Protein AF-A0A3R8TUL7-F1 (afdb_monomer_lite)

Structure (mmCIF, N/CA/C/O backbone):
data_AF-A0A3R8TUL7-F1
#
_entry.id   AF-A0A3R8TUL7-F1
#
loop_
_atom_site.group_PDB
_atom_site.id
_atom_site.type_symbol
_atom_site.label_atom_id
_atom_site.label_alt_id
_atom_site.label_comp_id
_atom_site.label_asym_id
_atom_site.label_entity_id
_atom_site.label_seq_id
_atom_site.pdbx_PDB_ins_code
_atom_site.Cartn_x
_atom_site.Cartn_y
_atom_site.Cartn_z
_atom_site.occupancy
_atom_site.B_iso_or_equiv
_atom_site.auth_seq_id
_atom_site.auth_comp_id
_atom_site.auth_asym_id
_atom_site.auth_atom_id
_atom_site.pdbx_PDB_model_num
ATOM 1 N N . MET A 1 1 ? 0.447 -13.280 -1.656 1.00 81.62 1 MET A N 1
ATOM 2 C CA . MET A 1 1 ? 1.197 -12.130 -1.103 1.00 81.62 1 MET A CA 1
ATOM 3 C C . MET A 1 1 ? 2.486 -12.546 -0.412 1.00 81.62 1 MET A C 1
ATOM 5 O O . MET A 1 1 ? 3.521 -12.156 -0.913 1.00 81.62 1 MET A O 1
ATOM 9 N N . PHE A 1 2 ? 2.477 -13.385 0.634 1.00 84.69 2 PHE A N 1
ATOM 10 C CA . PHE A 1 2 ? 3.715 -13.775 1.344 1.00 84.69 2 PHE A CA 1
ATOM 11 C C . PHE A 1 2 ? 4.832 -14.313 0.427 1.00 84.69 2 PHE A C 1
ATOM 13 O O . PHE A 1 2 ? 5.921 -13.755 0.384 1.00 84.69 2 PHE A O 1
ATOM 20 N N . VAL A 1 3 ? 4.535 -15.354 -0.362 1.00 85.00 3 VAL A N 1
ATOM 21 C CA . VAL A 1 3 ? 5.496 -15.935 -1.319 1.00 85.00 3 VAL A CA 1
ATOM 22 C C . VAL A 1 3 ? 5.917 -14.912 -2.376 1.00 85.00 3 VAL A C 1
ATOM 24 O O . VAL A 1 3 ? 7.091 -14.811 -2.703 1.00 85.00 3 VAL A O 1
ATOM 27 N N . TYR A 1 4 ? 4.966 -14.116 -2.868 1.00 81.44 4 TYR A N 1
ATOM 28 C CA . TYR A 1 4 ? 5.217 -13.102 -3.892 1.00 81.44 4 TYR A CA 1
ATOM 29 C C . TYR A 1 4 ? 6.204 -12.026 -3.402 1.00 81.44 4 TYR A C 1
ATOM 31 O O . TYR A 1 4 ? 7.184 -11.740 -4.085 1.00 81.44 4 TYR A O 1
ATOM 39 N N . GLY A 1 5 ? 6.035 -11.539 -2.169 1.00 77.81 5 GLY A N 1
ATOM 40 C CA . GLY A 1 5 ? 6.933 -10.548 -1.575 1.00 77.81 5 GLY A CA 1
ATOM 41 C C . GLY A 1 5 ? 8.349 -11.068 -1.318 1.00 77.81 5 GLY A C 1
ATOM 42 O O . GLY A 1 5 ? 9.309 -10.320 -1.486 1.00 77.81 5 GLY A O 1
ATOM 43 N N . ILE A 1 6 ? 8.504 -12.357 -0.990 1.00 85.38 6 ILE A N 1
ATOM 44 C CA . ILE A 1 6 ? 9.824 -12.999 -0.838 1.00 85.38 6 ILE A CA 1
ATOM 45 C C . ILE A 1 6 ? 10.557 -13.114 -2.181 1.00 85.38 6 ILE A C 1
ATOM 47 O O . ILE A 1 6 ? 11.782 -13.027 -2.216 1.00 85.38 6 ILE A O 1
ATOM 51 N N . VAL A 1 7 ? 9.827 -13.305 -3.283 1.00 85.62 7 VAL A N 1
ATOM 52 C CA . VAL A 1 7 ? 10.406 -13.511 -4.621 1.00 85.62 7 VAL A CA 1
ATOM 53 C C . VAL A 1 7 ? 10.749 -12.187 -5.324 1.00 85.62 7 VAL A C 1
ATOM 55 O O . VAL A 1 7 ? 11.674 -12.152 -6.133 1.00 85.62 7 VAL A O 1
ATOM 58 N N . LYS A 1 8 ? 10.093 -11.065 -4.993 1.00 81.56 8 LYS A N 1
ATOM 59 C CA . LYS A 1 8 ? 10.354 -9.753 -5.629 1.00 81.56 8 LYS A CA 1
ATOM 60 C C . LYS A 1 8 ? 11.829 -9.309 -5.690 1.00 81.56 8 LYS A C 1
ATOM 62 O O . LYS A 1 8 ? 12.223 -8.787 -6.733 1.00 81.56 8 LYS A O 1
ATOM 67 N N . PRO A 1 9 ? 12.666 -9.497 -4.651 1.00 77.56 9 PRO A N 1
ATOM 68 C CA . PRO A 1 9 ? 14.084 -9.131 -4.703 1.00 77.56 9 PRO A CA 1
ATOM 69 C C . PRO A 1 9 ? 14.879 -9.884 -5.778 1.00 77.56 9 PRO A C 1
ATOM 71 O O . PRO A 1 9 ? 15.829 -9.343 -6.346 1.00 77.56 9 PRO A O 1
ATOM 74 N N . THR A 1 10 ? 14.502 -11.130 -6.071 1.00 78.25 10 THR A N 1
ATOM 75 C CA . THR A 1 10 ? 15.189 -11.974 -7.058 1.00 78.25 10 THR A CA 1
ATOM 76 C C . THR A 1 10 ? 14.546 -11.893 -8.441 1.00 78.25 10 THR A C 1
ATOM 78 O O . THR A 1 10 ? 15.241 -12.098 -9.434 1.00 78.25 10 THR A O 1
ATOM 81 N N . GLN A 1 11 ? 13.272 -11.492 -8.523 1.00 75.81 11 GLN A N 1
ATOM 82 C CA . GLN A 1 11 ? 12.481 -11.402 -9.757 1.00 75.81 11 GLN A CA 1
ATOM 83 C C . GLN A 1 11 ? 13.132 -10.555 -10.862 1.00 75.81 11 GLN A C 1
ATOM 85 O O . GLN A 1 11 ? 13.006 -10.894 -12.035 1.00 75.81 11 GLN A O 1
ATOM 90 N N . PHE A 1 12 ? 13.846 -9.485 -10.502 1.00 73.50 12 PHE A N 1
ATOM 91 C CA . PHE A 1 12 ? 14.429 -8.539 -11.466 1.00 73.50 12 PHE A CA 1
ATOM 92 C C . PHE A 1 12 ? 15.949 -8.671 -11.624 1.00 73.50 12 PHE A C 1
ATOM 94 O O . PHE A 1 12 ? 16.554 -7.884 -12.332 1.00 73.50 12 PHE A O 1
ATOM 101 N N . THR A 1 13 ? 16.594 -9.651 -10.979 1.00 66.88 13 THR A N 1
ATOM 102 C CA . THR A 1 13 ? 18.071 -9.733 -10.930 1.00 66.88 13 THR A CA 1
ATOM 103 C C . THR A 1 13 ? 18.718 -10.181 -12.250 1.00 66.88 13 THR A C 1
ATOM 105 O O . THR A 1 13 ? 19.904 -9.951 -12.443 1.00 66.88 13 THR A O 1
ATOM 108 N N . ASN A 1 14 ? 17.964 -10.787 -13.171 1.00 61.62 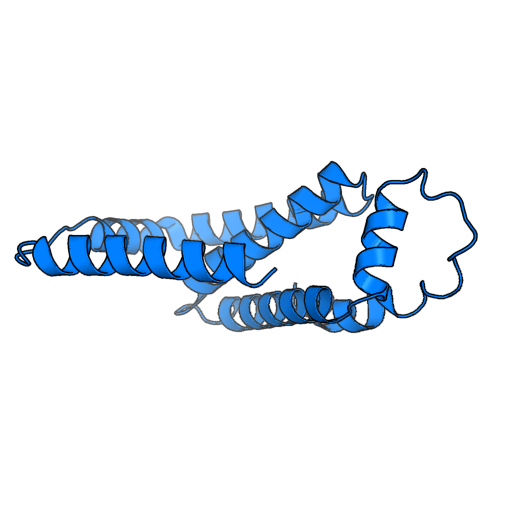14 ASN A N 1
ATOM 109 C CA . ASN A 1 14 ? 18.513 -11.361 -14.407 1.00 61.62 14 ASN A CA 1
ATOM 110 C C . 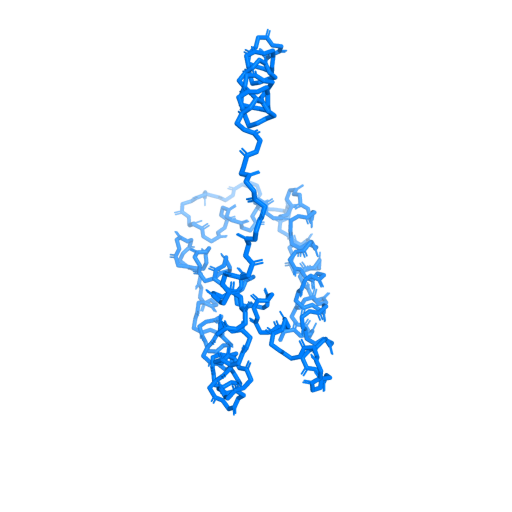ASN A 1 14 ? 18.260 -10.503 -15.667 1.00 61.62 14 ASN A C 1
ATOM 112 O O . ASN A 1 14 ? 18.526 -10.968 -16.775 1.00 61.62 14 ASN A O 1
ATOM 116 N N . MET A 1 15 ? 17.746 -9.271 -15.534 1.00 63.25 15 MET A N 1
ATOM 117 C CA . MET A 1 15 ? 17.401 -8.411 -16.685 1.00 63.25 15 MET A CA 1
ATOM 118 C C . MET A 1 15 ? 18.569 -7.571 -17.231 1.00 63.25 15 MET A C 1
ATOM 120 O O . MET A 1 15 ? 18.454 -7.025 -18.334 1.00 63.25 15 MET A O 1
ATOM 124 N N . ASP A 1 16 ? 19.694 -7.509 -16.511 1.00 54.84 16 ASP A N 1
ATOM 125 C CA . ASP A 1 16 ? 20.835 -6.621 -16.796 1.00 54.84 16 ASP A CA 1
ATOM 126 C C . ASP A 1 16 ? 21.495 -6.851 -18.173 1.00 54.84 16 ASP A C 1
ATOM 128 O O . ASP A 1 16 ? 22.103 -5.942 -18.734 1.00 54.84 16 ASP A O 1
ATOM 132 N N . ASN A 1 17 ? 21.309 -8.022 -18.794 1.00 52.16 17 ASN A N 1
ATOM 133 C CA . ASN A 1 17 ? 21.927 -8.353 -20.085 1.00 52.16 17 ASN A CA 1
ATOM 134 C C . ASN A 1 17 ? 21.160 -7.836 -21.323 1.00 52.16 17 ASN A C 1
ATOM 136 O O . ASN A 1 17 ? 21.540 -8.155 -22.449 1.00 52.16 17 ASN A O 1
ATOM 140 N N . SER A 1 18 ? 20.080 -7.059 -21.159 1.00 52.59 18 SER A N 1
ATOM 141 C CA . SER A 1 18 ? 19.184 -6.672 -22.269 1.00 52.59 18 SER A CA 1
ATOM 142 C C . SER A 1 18 ? 19.216 -5.189 -22.675 1.00 52.59 18 SER A C 1
ATOM 144 O O . SER A 1 18 ? 18.288 -4.712 -23.338 1.00 52.59 18 SER A O 1
ATOM 146 N N . ILE A 1 19 ? 20.301 -4.477 -22.336 1.00 54.91 19 ILE A N 1
ATOM 147 C CA . ILE A 1 19 ? 20.516 -3.042 -22.631 1.00 54.91 19 ILE A CA 1
ATOM 148 C C . ILE A 1 19 ? 20.441 -2.718 -24.145 1.00 54.91 19 ILE A C 1
ATOM 150 O O . ILE A 1 19 ? 20.192 -1.575 -24.511 1.00 54.91 19 ILE A O 1
ATOM 154 N N . ASN A 1 20 ? 20.534 -3.718 -25.031 1.00 52.94 20 ASN A N 1
ATOM 155 C CA . ASN A 1 20 ? 20.520 -3.523 -26.489 1.00 52.94 20 ASN A CA 1
ATOM 156 C C . ASN A 1 20 ? 19.168 -3.746 -27.194 1.00 52.94 20 ASN A C 1
ATOM 158 O O . ASN A 1 20 ? 19.104 -3.621 -28.414 1.00 52.94 20 ASN A O 1
ATOM 162 N N . ASN A 1 21 ? 18.082 -4.059 -26.483 1.00 51.66 21 ASN A N 1
ATOM 163 C CA . ASN A 1 21 ? 16.798 -4.334 -27.137 1.00 51.66 21 ASN A CA 1
ATOM 164 C C . ASN A 1 21 ? 15.857 -3.135 -27.016 1.00 51.66 21 ASN A C 1
ATOM 166 O O . ASN A 1 21 ? 15.566 -2.704 -25.898 1.00 51.66 21 ASN A O 1
ATOM 170 N N . HIS A 1 22 ? 15.367 -2.651 -28.162 1.00 54.41 22 HIS A N 1
ATOM 171 C CA . HIS A 1 22 ? 14.328 -1.629 -28.319 1.00 54.41 22 HIS A CA 1
ATOM 172 C C . HIS A 1 22 ? 13.385 -1.547 -27.103 1.00 54.41 22 HIS A C 1
ATOM 174 O O . HIS A 1 22 ? 12.659 -2.490 -26.786 1.00 54.41 22 HIS A O 1
ATOM 180 N N . LEU A 1 23 ? 13.400 -0.407 -26.409 1.00 62.72 23 LEU A N 1
ATOM 181 C CA . LEU A 1 23 ? 12.526 -0.085 -25.270 1.00 62.72 23 LEU A CA 1
ATOM 182 C C . LEU A 1 23 ? 11.063 0.162 -25.701 1.00 62.72 23 LEU A C 1
ATOM 184 O O . LEU A 1 23 ? 10.340 0.892 -25.034 1.00 62.72 23 LEU A O 1
ATOM 188 N N . SER A 1 24 ? 10.622 -0.403 -26.829 1.00 61.78 24 SER A N 1
ATOM 189 C CA . SER A 1 24 ? 9.291 -0.159 -27.398 1.00 61.78 24 SER A CA 1
ATOM 190 C C . SER A 1 24 ? 8.153 -0.768 -26.578 1.00 61.78 24 SER A C 1
ATOM 192 O O . SER A 1 24 ? 7.013 -0.359 -26.748 1.00 61.78 24 SER A O 1
ATOM 194 N N . GLU A 1 25 ? 8.446 -1.718 -25.686 1.00 76.00 25 GLU A N 1
ATOM 195 C CA . GLU A 1 25 ? 7.447 -2.378 -24.843 1.00 76.00 25 GLU A CA 1
ATOM 196 C C . GLU A 1 25 ? 7.493 -1.844 -23.405 1.00 76.00 25 GLU A C 1
ATOM 198 O O . GLU A 1 25 ? 8.532 -1.906 -22.735 1.00 76.00 25 GLU A O 1
ATOM 203 N N . GLY A 1 26 ? 6.349 -1.362 -22.905 1.00 76.62 26 GLY A N 1
ATOM 204 C CA . GLY A 1 26 ? 6.230 -0.750 -21.575 1.00 76.62 26 GLY A CA 1
ATOM 205 C C . GLY A 1 26 ? 6.701 -1.663 -20.438 1.00 76.62 26 GLY A C 1
ATOM 206 O O . GLY A 1 26 ? 7.417 -1.224 -19.535 1.00 76.62 26 GLY A O 1
ATOM 207 N N . HIS A 1 27 ? 6.400 -2.958 -20.516 1.00 79.44 27 HIS A N 1
ATOM 208 C CA . HIS A 1 27 ? 6.795 -3.932 -19.503 1.00 79.44 27 HIS A CA 1
ATOM 209 C C . HIS A 1 27 ? 8.319 -4.044 -19.334 1.00 79.44 27 HIS A C 1
ATOM 211 O O . HIS A 1 27 ? 8.827 -4.092 -18.210 1.00 79.44 27 HIS A O 1
ATOM 217 N N . ARG A 1 28 ? 9.066 -4.017 -20.448 1.00 78.50 28 ARG A N 1
ATOM 218 C CA . ARG A 1 28 ? 10.536 -4.086 -20.440 1.00 78.50 28 ARG A CA 1
ATOM 219 C C . ARG A 1 28 ? 11.155 -2.830 -19.835 1.00 78.50 28 ARG A C 1
ATOM 221 O O . ARG A 1 28 ? 12.135 -2.932 -19.100 1.00 78.50 28 ARG A O 1
ATOM 228 N N . LEU A 1 29 ? 10.567 -1.661 -20.098 1.00 81.12 29 LEU A N 1
ATOM 229 C CA . LEU A 1 29 ? 10.992 -0.399 -19.492 1.00 81.12 29 LEU A CA 1
ATOM 230 C C . LEU A 1 29 ? 10.846 -0.446 -17.963 1.00 81.12 29 LEU A C 1
ATOM 232 O O . LEU A 1 29 ? 11.797 -0.135 -17.244 1.00 81.12 29 LEU A O 1
ATOM 236 N N . MET A 1 30 ? 9.693 -0.900 -17.465 1.00 83.62 30 MET A N 1
ATOM 237 C CA . MET A 1 30 ? 9.458 -1.032 -16.025 1.00 83.62 30 MET A CA 1
ATOM 238 C C . MET A 1 30 ? 10.417 -2.042 -15.375 1.00 83.62 30 MET A C 1
ATOM 240 O O . MET A 1 30 ? 10.973 -1.788 -14.307 1.00 83.62 30 MET A O 1
ATOM 244 N N . TRP A 1 31 ? 10.636 -3.189 -16.017 1.00 82.50 31 TRP A N 1
ATOM 245 C CA . TRP A 1 31 ? 11.522 -4.232 -15.496 1.00 82.50 31 TRP A CA 1
ATOM 246 C C . TRP A 1 31 ? 12.985 -3.797 -15.449 1.00 82.50 31 TRP A C 1
ATOM 248 O O . TRP A 1 31 ? 13.665 -4.074 -14.462 1.00 82.50 31 TRP A O 1
ATOM 258 N N . ASN A 1 32 ? 13.446 -3.042 -16.447 1.00 80.81 32 ASN A N 1
ATOM 259 C CA . ASN A 1 32 ? 14.781 -2.449 -16.427 1.00 80.81 32 ASN A CA 1
ATOM 260 C C . ASN A 1 32 ? 14.934 -1.420 -15.299 1.00 80.81 32 ASN A C 1
ATOM 262 O O . ASN A 1 32 ? 15.955 -1.423 -14.613 1.00 80.81 32 ASN A O 1
ATOM 266 N N . PHE A 1 33 ? 13.915 -0.592 -15.046 1.00 81.31 33 PHE A N 1
ATOM 267 C CA . PHE A 1 33 ? 13.916 0.335 -13.908 1.00 81.31 33 PHE A CA 1
ATOM 268 C C . PHE A 1 33 ? 14.057 -0.405 -12.564 1.00 81.31 33 PHE A C 1
ATOM 270 O O . PHE A 1 33 ? 14.850 -0.007 -11.708 1.00 81.31 33 PHE A O 1
ATOM 277 N N . TYR A 1 34 ? 13.355 -1.529 -12.396 1.00 82.62 34 TYR A N 1
ATOM 278 C CA . TYR A 1 34 ? 13.464 -2.368 -11.197 1.00 82.62 34 TYR A CA 1
ATOM 279 C C . TYR A 1 34 ? 14.765 -3.163 -11.086 1.00 82.62 34 TYR A C 1
ATOM 281 O O . TYR A 1 34 ? 15.205 -3.423 -9.964 1.00 82.62 34 TYR A O 1
ATOM 289 N N . SER A 1 35 ? 15.395 -3.511 -12.209 1.00 79.38 35 SER A N 1
ATOM 290 C CA . SER A 1 35 ? 16.738 -4.103 -12.222 1.00 79.38 35 SER A CA 1
ATOM 291 C C . SER A 1 35 ? 17.789 -3.084 -11.774 1.00 79.38 35 SER A C 1
ATOM 293 O O . SER A 1 35 ? 18.608 -3.381 -10.903 1.00 79.38 35 SER A O 1
ATOM 295 N N . PHE A 1 36 ? 17.700 -1.850 -12.290 1.00 79.12 36 PHE A N 1
ATOM 296 C CA . PHE A 1 36 ? 18.644 -0.770 -11.995 1.00 79.12 36 PHE A CA 1
ATOM 297 C C . PHE A 1 36 ? 18.688 -0.408 -10.505 1.00 79.12 36 PHE A C 1
ATOM 299 O O . PHE A 1 36 ? 19.759 -0.197 -9.941 1.00 79.12 36 PHE A O 1
ATOM 306 N N . THR A 1 37 ? 17.535 -0.341 -9.831 1.00 80.25 37 THR A N 1
ATOM 307 C CA . THR A 1 37 ? 17.478 -0.139 -8.376 1.00 80.25 37 THR A CA 1
ATOM 308 C C . THR A 1 37 ? 16.530 -1.135 -7.722 1.00 80.25 37 THR A C 1
ATOM 310 O O . THR A 1 37 ? 15.317 -0.933 -7.640 1.00 80.25 37 THR A O 1
ATOM 313 N N . LYS A 1 38 ? 17.120 -2.181 -7.132 1.00 81.38 38 LYS A N 1
ATOM 314 C CA . LYS A 1 38 ? 16.388 -3.236 -6.409 1.00 81.38 38 LYS A CA 1
ATOM 315 C C . LYS A 1 38 ? 15.672 -2.747 -5.147 1.00 81.38 38 LYS A C 1
ATOM 317 O O . LYS A 1 38 ? 14.822 -3.458 -4.618 1.00 81.38 38 LYS A O 1
ATOM 322 N N . GLY A 1 39 ? 15.981 -1.540 -4.666 1.00 86.19 39 GLY A N 1
ATOM 323 C CA . GLY A 1 39 ? 15.364 -0.965 -3.469 1.00 86.19 39 GLY A CA 1
ATOM 324 C C . GLY A 1 39 ? 13.838 -0.900 -3.558 1.00 86.19 39 GLY A C 1
ATOM 325 O O . GLY A 1 39 ? 13.156 -1.274 -2.607 1.00 86.19 39 GLY A O 1
ATOM 326 N N . TYR A 1 40 ? 13.291 -0.510 -4.711 1.00 86.38 40 TYR A N 1
ATOM 327 C CA . TYR A 1 40 ? 11.844 -0.372 -4.875 1.00 86.38 40 TYR A CA 1
ATOM 328 C C . TYR A 1 40 ? 11.099 -1.727 -4.824 1.00 86.38 40 TYR A C 1
ATOM 330 O O . TYR A 1 40 ? 10.208 -1.875 -3.980 1.00 86.38 40 TYR A O 1
ATOM 338 N N . PRO A 1 41 ? 11.489 -2.760 -5.605 1.00 88.06 41 PRO A N 1
ATOM 339 C CA . PRO A 1 41 ? 10.936 -4.110 -5.458 1.00 88.06 41 PRO A CA 1
ATOM 340 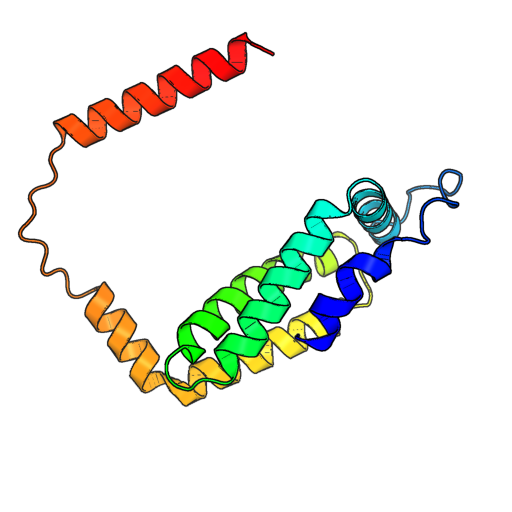C C . PRO A 1 41 ? 11.074 -4.701 -4.052 1.00 88.06 41 PRO A C 1
ATOM 342 O O . PRO A 1 41 ? 10.139 -5.345 -3.576 1.00 88.06 41 PRO A O 1
ATOM 345 N N . ILE A 1 42 ? 12.212 -4.477 -3.382 1.00 89.75 42 ILE A N 1
ATOM 346 C CA . ILE A 1 42 ? 12.464 -4.971 -2.020 1.00 89.75 42 ILE A CA 1
ATOM 347 C C . ILE A 1 42 ? 11.487 -4.340 -1.028 1.00 89.75 42 ILE A C 1
ATOM 349 O O . ILE A 1 42 ? 10.872 -5.057 -0.244 1.00 89.75 42 ILE A O 1
ATOM 353 N N . ILE A 1 43 ? 11.311 -3.017 -1.075 1.00 92.50 43 ILE A N 1
ATOM 354 C CA . ILE A 1 43 ? 10.390 -2.306 -0.181 1.00 92.50 43 ILE A CA 1
ATOM 355 C C . ILE A 1 43 ? 8.962 -2.817 -0.377 1.00 92.50 43 ILE A C 1
ATOM 357 O O . ILE A 1 43 ? 8.287 -3.128 0.606 1.00 92.50 43 ILE A O 1
ATOM 361 N N . ILE A 1 44 ? 8.517 -2.976 -1.629 1.00 92.31 44 ILE A N 1
ATOM 362 C CA . ILE A 1 44 ? 7.195 -3.552 -1.896 1.00 92.31 44 ILE A CA 1
ATOM 363 C C . ILE A 1 44 ? 7.096 -4.967 -1.320 1.00 92.31 44 ILE A C 1
ATOM 365 O O . ILE A 1 44 ? 6.131 -5.267 -0.619 1.00 92.31 44 ILE A O 1
ATOM 369 N N . GLY A 1 45 ? 8.096 -5.817 -1.564 1.00 91.81 45 GLY A N 1
ATOM 370 C CA . GLY A 1 45 ? 8.105 -7.191 -1.065 1.00 91.81 45 GLY A CA 1
ATOM 371 C C . GLY A 1 45 ? 8.040 -7.272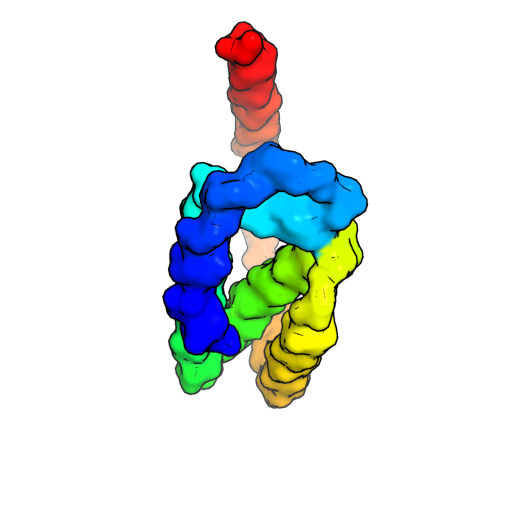 0.463 1.00 91.81 45 GLY A C 1
ATOM 372 O O . GLY A 1 45 ? 7.280 -8.072 1.007 1.00 91.81 45 GLY A O 1
ATOM 373 N N . ILE A 1 46 ? 8.753 -6.389 1.169 1.00 94.06 46 ILE A N 1
ATOM 374 C CA . ILE A 1 46 ? 8.692 -6.276 2.634 1.00 94.06 46 ILE A CA 1
ATOM 375 C C . ILE A 1 46 ? 7.267 -5.945 3.090 1.00 94.06 46 ILE A C 1
ATOM 377 O O . ILE A 1 46 ? 6.744 -6.610 3.986 1.00 94.06 46 ILE A O 1
ATOM 381 N N . PHE A 1 47 ? 6.609 -4.962 2.471 1.00 95.12 47 PHE A N 1
ATOM 382 C CA . PHE A 1 47 ? 5.236 -4.608 2.835 1.00 95.12 47 PHE A CA 1
ATOM 383 C C . PHE A 1 47 ? 4.225 -5.711 2.495 1.00 95.12 47 PHE A C 1
ATOM 385 O O . PHE A 1 47 ? 3.293 -5.926 3.271 1.00 95.12 47 PHE A O 1
ATOM 392 N N . GLU A 1 48 ? 4.417 -6.461 1.407 1.00 94.38 48 GLU A N 1
ATOM 393 C CA . GLU A 1 48 ? 3.593 -7.637 1.087 1.00 94.38 48 GLU A CA 1
ATOM 394 C C . GLU A 1 48 ? 3.747 -8.749 2.132 1.00 94.38 48 GLU A C 1
ATOM 396 O O . GLU A 1 48 ? 2.755 -9.375 2.519 1.00 94.38 48 GLU A O 1
ATOM 401 N N . VAL A 1 49 ? 4.969 -8.980 2.625 1.00 94.38 49 VAL A N 1
ATOM 402 C CA . VAL A 1 49 ? 5.256 -9.958 3.684 1.00 94.38 49 VAL A CA 1
ATOM 403 C C . VAL A 1 49 ? 4.662 -9.509 5.017 1.00 94.38 49 VAL A C 1
ATOM 405 O O . VAL A 1 49 ? 3.947 -10.285 5.652 1.00 94.38 49 VAL A O 1
ATOM 408 N N . ILE A 1 50 ? 4.886 -8.256 5.424 1.00 95.88 50 ILE A N 1
ATOM 409 C CA . ILE A 1 50 ? 4.307 -7.685 6.651 1.00 95.88 50 ILE A CA 1
ATOM 410 C C . ILE A 1 50 ? 2.780 -7.741 6.586 1.00 95.88 50 ILE A C 1
ATOM 412 O O . ILE A 1 50 ? 2.137 -8.196 7.534 1.00 95.88 50 ILE A O 1
ATOM 416 N N . GLY A 1 51 ? 2.195 -7.331 5.460 1.00 94.56 51 GLY A N 1
ATOM 417 C CA . GLY A 1 51 ? 0.760 -7.407 5.216 1.00 94.56 51 GLY A CA 1
ATOM 418 C C . GLY A 1 51 ? 0.240 -8.837 5.331 1.00 94.56 51 GLY A C 1
ATOM 419 O O . GLY A 1 51 ? -0.729 -9.081 6.042 1.00 94.56 51 GLY A O 1
ATOM 420 N N . ALA A 1 52 ? 0.917 -9.811 4.724 1.00 94.06 52 ALA A N 1
ATOM 421 C CA . ALA A 1 52 ? 0.510 -11.211 4.803 1.00 94.06 52 ALA A CA 1
ATOM 422 C C . ALA A 1 52 ? 0.612 -11.796 6.225 1.00 94.06 52 ALA A C 1
ATOM 424 O O . ALA A 1 52 ? -0.303 -12.497 6.652 1.00 94.06 52 ALA A O 1
ATOM 425 N N . ILE A 1 53 ? 1.676 -11.486 6.975 1.00 94.75 53 ILE A N 1
ATOM 426 C CA . ILE A 1 53 ? 1.844 -11.936 8.369 1.00 94.75 53 ILE A CA 1
ATOM 427 C C . ILE A 1 53 ? 0.759 -11.319 9.256 1.00 94.75 53 ILE A C 1
ATOM 429 O O . ILE A 1 53 ? 0.087 -12.016 10.016 1.00 94.75 53 ILE A O 1
ATOM 433 N N . THR A 1 54 ? 0.555 -10.007 9.148 1.00 94.69 54 THR A N 1
ATOM 434 C CA . THR A 1 54 ? -0.428 -9.283 9.967 1.00 94.69 54 THR A CA 1
ATOM 435 C C . THR A 1 54 ? -1.875 -9.644 9.619 1.00 94.69 54 THR A C 1
ATOM 437 O O . THR A 1 54 ? -2.752 -9.506 10.473 1.00 94.69 54 THR A O 1
ATOM 440 N N . LEU A 1 55 ? -2.140 -10.168 8.417 1.00 94.12 55 LEU A N 1
ATOM 441 C CA . LEU A 1 55 ? -3.457 -10.669 8.004 1.00 94.12 55 LEU A CA 1
ATOM 442 C C . LEU A 1 55 ? -3.896 -11.910 8.804 1.00 94.12 55 LEU A C 1
ATOM 444 O O . LEU A 1 55 ? -5.095 -12.096 9.044 1.00 94.12 55 LEU A O 1
ATOM 448 N N . LEU A 1 56 ? -2.941 -12.740 9.249 1.00 92.31 56 LEU A N 1
ATOM 449 C CA . LEU A 1 56 ? -3.209 -13.967 10.012 1.00 92.31 56 LEU A CA 1
ATOM 450 C C . LEU A 1 56 ? -3.811 -13.670 11.391 1.00 92.31 56 LEU A C 1
ATOM 452 O O . LEU A 1 56 ? -4.657 -14.419 11.885 1.00 92.31 56 LEU A O 1
ATOM 456 N N . PHE A 1 57 ? -3.429 -12.551 12.008 1.00 93.12 57 PHE A N 1
ATOM 457 C CA . PHE A 1 57 ? -3.926 -12.182 13.326 1.00 93.12 57 PHE A CA 1
ATOM 458 C C . PHE A 1 57 ? -5.235 -11.399 13.217 1.00 93.12 57 PHE A C 1
ATOM 460 O O . PHE A 1 57 ? -5.290 -10.289 12.689 1.00 93.12 57 PHE A O 1
ATOM 467 N N . ARG A 1 58 ? -6.302 -11.937 13.824 1.00 87.50 58 ARG A N 1
ATOM 468 C CA . ARG A 1 58 ? -7.636 -11.304 13.870 1.00 87.50 58 ARG A CA 1
ATOM 469 C C . ARG A 1 58 ? -7.621 -9.850 14.354 1.00 87.50 58 ARG A C 1
ATOM 471 O O . ARG A 1 58 ? -8.470 -9.078 13.930 1.00 87.50 58 ARG A O 1
ATOM 478 N N . ARG A 1 59 ? -6.676 -9.486 15.228 1.00 89.00 59 ARG A N 1
ATOM 479 C CA . ARG A 1 59 ? -6.540 -8.131 15.783 1.00 89.00 59 ARG A CA 1
ATOM 480 C C . ARG A 1 59 ? -5.982 -7.120 14.776 1.00 89.00 59 ARG A C 1
ATOM 482 O O . ARG A 1 59 ? -6.401 -5.971 14.795 1.00 89.00 59 ARG A O 1
ATOM 489 N N . THR A 1 60 ? -5.053 -7.528 13.912 1.00 94.19 60 THR A N 1
ATOM 490 C CA . THR A 1 60 ? -4.362 -6.639 12.955 1.00 94.19 60 THR A CA 1
ATOM 491 C C . THR A 1 60 ? -4.888 -6.765 11.530 1.00 94.19 60 THR A C 1
ATOM 493 O O . THR A 1 60 ? -4.392 -6.097 10.631 1.00 94.19 60 THR A O 1
ATOM 496 N N . ARG A 1 61 ? -5.909 -7.592 11.307 1.00 93.62 61 ARG A N 1
ATOM 497 C CA . ARG A 1 61 ? -6.418 -7.912 9.973 1.00 93.62 61 ARG A CA 1
ATOM 498 C C . ARG A 1 61 ? -6.891 -6.699 9.170 1.00 93.62 61 ARG A C 1
ATOM 500 O O . ARG A 1 61 ? -6.606 -6.633 7.982 1.00 93.62 61 ARG A O 1
ATOM 507 N N . ILE A 1 62 ? -7.570 -5.733 9.793 1.00 93.69 62 ILE A N 1
ATOM 508 C CA . ILE A 1 62 ? -8.020 -4.518 9.088 1.00 93.69 62 ILE A CA 1
ATOM 509 C C . ILE A 1 62 ? -6.815 -3.681 8.650 1.00 93.69 62 ILE A C 1
ATOM 511 O O . ILE A 1 62 ? -6.743 -3.273 7.495 1.00 93.69 62 ILE A O 1
ATOM 515 N N . PHE A 1 63 ? -5.827 -3.504 9.533 1.00 95.12 63 PHE A N 1
ATOM 516 C CA . PHE A 1 63 ? -4.563 -2.849 9.190 1.00 95.12 63 PHE A CA 1
ATOM 517 C C . PHE A 1 63 ? -3.848 -3.569 8.037 1.00 95.12 63 PHE A C 1
ATOM 519 O O . PHE A 1 63 ? 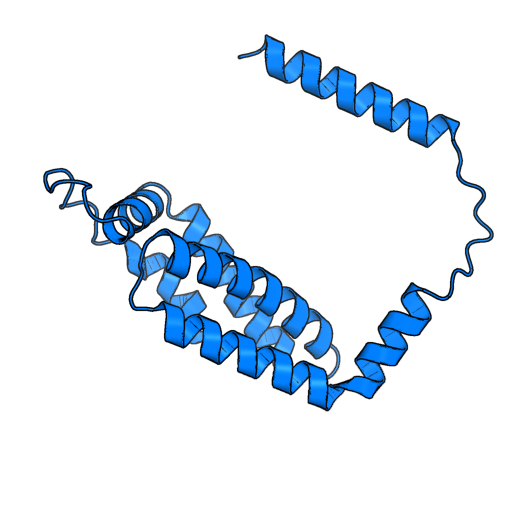-3.448 -2.929 7.070 1.00 95.12 63 PHE A O 1
ATOM 526 N N . ALA A 1 64 ? -3.761 -4.898 8.101 1.00 95.69 64 ALA A N 1
ATOM 527 C CA . ALA A 1 64 ? -3.180 -5.718 7.046 1.00 95.69 64 ALA A CA 1
ATOM 528 C C . ALA A 1 64 ? -3.896 -5.534 5.701 1.00 95.69 64 ALA A C 1
ATOM 530 O O . ALA A 1 64 ? -3.242 -5.376 4.676 1.00 95.69 64 ALA A O 1
ATOM 531 N N . CYS A 1 65 ? -5.232 -5.508 5.699 1.00 95.88 65 CYS A N 1
ATOM 532 C CA . CYS A 1 65 ? -6.015 -5.299 4.483 1.00 95.88 65 CYS A CA 1
ATOM 533 C C . CYS A 1 65 ? -5.792 -3.906 3.885 1.00 95.88 65 CYS A C 1
ATOM 535 O O . CYS A 1 65 ? -5.662 -3.788 2.670 1.00 95.88 65 CYS A O 1
ATOM 537 N N . LEU A 1 66 ? -5.711 -2.863 4.716 1.00 95.31 66 LEU A N 1
ATOM 538 C CA . LEU A 1 66 ? -5.408 -1.505 4.255 1.00 95.31 66 LEU A CA 1
ATOM 539 C C . LEU A 1 66 ? -3.993 -1.419 3.673 1.00 95.31 66 LEU A C 1
ATOM 541 O O . LEU A 1 66 ? -3.812 -0.891 2.579 1.00 95.31 66 LEU A O 1
ATOM 545 N N . LEU A 1 67 ? -3.007 -1.996 4.364 1.00 96.44 67 LEU A N 1
ATOM 546 C CA . LEU A 1 67 ? -1.622 -2.035 3.900 1.00 96.44 67 LEU A CA 1
ATOM 547 C C . LEU A 1 67 ? -1.501 -2.771 2.558 1.00 96.44 67 LEU A C 1
ATOM 549 O O . LEU A 1 67 ? -0.932 -2.233 1.610 1.00 96.44 67 LEU A O 1
ATOM 553 N N . LEU A 1 68 ? -2.075 -3.975 2.462 1.00 96.00 68 LEU A N 1
ATOM 554 C CA . LEU A 1 68 ? -2.064 -4.774 1.237 1.00 96.00 68 LEU A CA 1
ATOM 555 C C . LEU A 1 68 ? -2.820 -4.085 0.101 1.00 96.00 68 LEU A C 1
ATOM 557 O O . LEU A 1 68 ? -2.354 -4.145 -1.027 1.00 96.00 68 LEU A O 1
ATOM 561 N N . THR A 1 69 ? -3.931 -3.401 0.387 1.00 96.56 69 THR A N 1
ATOM 562 C CA . THR A 1 69 ? -4.681 -2.639 -0.624 1.00 96.56 69 THR A CA 1
ATOM 563 C C . THR A 1 69 ? -3.836 -1.514 -1.212 1.00 96.56 69 THR A C 1
ATOM 565 O O . THR A 1 69 ? -3.773 -1.374 -2.427 1.00 96.56 69 THR A O 1
ATOM 568 N N . THR A 1 70 ? -3.123 -0.746 -0.384 1.00 96.38 70 THR A N 1
ATOM 569 C CA . THR A 1 70 ? -2.231 0.320 -0.871 1.00 96.38 70 THR A CA 1
ATOM 570 C C . THR A 1 70 ? -1.145 -0.229 -1.797 1.00 96.38 70 THR A C 1
ATOM 572 O O . THR A 1 70 ? -0.887 0.336 -2.861 1.00 96.38 70 THR A O 1
ATOM 575 N N . ILE A 1 71 ? -0.530 -1.352 -1.418 1.00 95.88 71 ILE A N 1
ATOM 576 C CA . ILE A 1 71 ? 0.508 -2.000 -2.224 1.00 95.88 71 ILE A CA 1
ATOM 577 C C . ILE A 1 71 ? -0.065 -2.587 -3.519 1.00 95.88 71 ILE A C 1
ATOM 579 O O . ILE A 1 71 ? 0.504 -2.388 -4.589 1.00 95.88 71 ILE A O 1
ATOM 583 N N . LEU A 1 72 ? -1.202 -3.277 -3.446 1.00 95.06 72 LEU A N 1
ATOM 584 C CA . LEU A 1 72 ? -1.843 -3.891 -4.605 1.00 95.06 72 LEU A CA 1
ATOM 585 C C . LEU A 1 72 ? -2.354 -2.850 -5.595 1.00 95.06 72 LEU A C 1
ATOM 587 O O . LEU A 1 72 ? -2.153 -3.040 -6.785 1.00 95.06 72 LEU A O 1
ATOM 591 N N . ILE A 1 73 ? -2.929 -1.734 -5.142 1.00 96.44 73 ILE A N 1
ATOM 592 C CA . ILE A 1 73 ? -3.302 -0.623 -6.030 1.00 96.44 73 ILE A CA 1
ATOM 593 C C . ILE A 1 73 ? -2.071 -0.100 -6.769 1.00 96.44 73 ILE A C 1
ATOM 595 O O . ILE A 1 73 ? -2.125 0.101 -7.979 1.00 96.44 73 ILE A O 1
ATOM 599 N N . ASN A 1 74 ? -0.949 0.085 -6.071 1.00 94.88 74 ASN A N 1
ATOM 600 C CA . ASN A 1 74 ? 0.287 0.522 -6.710 1.00 94.88 74 ASN A CA 1
ATOM 601 C C . ASN A 1 74 ? 0.763 -0.470 -7.792 1.00 94.88 74 ASN A C 1
ATOM 603 O O . ASN A 1 74 ? 1.096 -0.039 -8.895 1.00 94.88 74 ASN A O 1
ATOM 607 N N . ILE A 1 75 ? 0.718 -1.776 -7.510 1.00 92.38 75 ILE A N 1
ATOM 608 C CA . ILE A 1 75 ? 1.074 -2.832 -8.471 1.00 92.38 75 ILE A CA 1
ATOM 609 C C . ILE A 1 75 ? 0.083 -2.880 -9.640 1.00 92.38 75 ILE A C 1
ATOM 611 O O . ILE A 1 75 ? 0.514 -2.935 -10.780 1.00 92.38 75 ILE A O 1
ATOM 615 N N . ILE A 1 76 ? -1.226 -2.808 -9.387 1.00 95.12 76 ILE A N 1
ATOM 616 C CA . ILE A 1 76 ? -2.271 -2.831 -10.424 1.00 95.12 76 ILE A CA 1
ATOM 617 C C . ILE A 1 76 ? -2.101 -1.656 -11.384 1.00 95.12 76 ILE A C 1
ATOM 619 O O . ILE A 1 76 ? -2.208 -1.835 -12.593 1.00 95.12 76 ILE A O 1
ATOM 623 N N . LEU A 1 77 ? -1.820 -0.456 -10.866 1.00 94.62 77 LEU A N 1
ATOM 624 C CA . LEU A 1 77 ? -1.579 0.714 -11.710 1.00 94.62 77 LEU A CA 1
ATOM 625 C C . LEU A 1 77 ? -0.350 0.507 -12.595 1.00 94.62 77 LEU A C 1
ATOM 627 O O . LEU A 1 77 ? -0.401 0.800 -13.784 1.00 94.62 77 LEU A O 1
ATOM 631 N N . GLN A 1 78 ? 0.737 -0.028 -12.041 1.00 91.19 78 GLN A N 1
ATOM 632 C CA . GLN A 1 78 ? 1.927 -0.360 -12.824 1.00 91.19 78 GLN A CA 1
ATOM 633 C C . GLN A 1 78 ? 1.626 -1.419 -13.881 1.00 91.19 78 GLN A C 1
ATOM 635 O O . GLN A 1 78 ? 1.963 -1.228 -15.046 1.00 91.19 78 GLN A O 1
ATOM 640 N N . ASP A 1 79 ? 0.947 -2.495 -13.493 1.00 91.06 79 ASP A N 1
ATOM 641 C CA . ASP A 1 79 ? 0.589 -3.577 -14.398 1.00 91.06 79 ASP A CA 1
ATOM 642 C C . ASP A 1 79 ? -0.294 -3.072 -15.547 1.00 91.06 79 ASP A C 1
ATOM 644 O O . ASP A 1 79 ? -0.119 -3.482 -16.691 1.00 91.06 79 ASP A O 1
ATOM 648 N N . TYR A 1 80 ? -1.207 -2.143 -15.260 1.00 91.88 80 TYR A N 1
ATOM 649 C CA . TYR A 1 80 ? -2.087 -1.535 -16.250 1.00 91.88 80 TYR A CA 1
ATOM 650 C C . TYR A 1 80 ? -1.339 -0.585 -17.195 1.00 91.88 80 TYR A C 1
ATOM 652 O O . TYR A 1 80 ? -1.443 -0.727 -18.410 1.00 91.88 80 TYR A O 1
ATOM 660 N N . PHE A 1 81 ? -0.565 0.367 -16.664 1.00 90.44 81 PHE A N 1
ATOM 661 C CA . PHE A 1 81 ? 0.114 1.380 -17.485 1.00 90.44 81 PHE A CA 1
ATOM 662 C C . PHE A 1 81 ? 1.284 0.829 -18.302 1.00 90.44 81 PHE A C 1
ATOM 664 O O . PHE A 1 81 ? 1.609 1.393 -19.344 1.00 90.44 81 PHE A O 1
ATOM 671 N N . TYR A 1 82 ? 1.920 -0.247 -17.841 1.00 87.19 82 TYR A N 1
ATOM 672 C CA . TYR A 1 82 ? 3.033 -0.891 -18.540 1.00 87.19 82 TYR A CA 1
ATOM 673 C C . TYR A 1 82 ? 2.618 -2.181 -19.268 1.00 87.19 82 TYR A C 1
ATOM 675 O O . TYR A 1 82 ? 3.493 -2.950 -19.663 1.00 87.19 82 TYR A O 1
ATOM 683 N N . GLU A 1 83 ? 1.309 -2.408 -19.448 1.00 84.81 83 GLU A N 1
ATOM 684 C CA . GLU A 1 83 ? 0.723 -3.527 -20.210 1.00 84.81 83 GLU A CA 1
ATOM 685 C C . GLU A 1 83 ? 1.269 -4.903 -19.795 1.00 84.81 83 GLU A C 1
ATOM 687 O O . GLU A 1 83 ? 1.673 -5.747 -20.597 1.00 84.81 83 GLU A O 1
ATOM 692 N N . ILE A 1 84 ? 1.306 -5.130 -18.487 1.00 84.38 84 ILE A N 1
ATOM 693 C CA . ILE A 1 84 ? 1.889 -6.318 -17.879 1.00 84.38 84 ILE A CA 1
ATOM 694 C C . ILE A 1 84 ? 0.854 -7.435 -17.816 1.00 84.38 84 ILE A C 1
ATOM 696 O O . ILE A 1 84 ? -0.229 -7.281 -17.253 1.00 84.38 84 ILE A O 1
ATOM 700 N N . VAL A 1 85 ? 1.232 -8.624 -18.288 1.00 82.88 85 VAL A N 1
ATOM 701 C CA . VAL A 1 85 ? 0.367 -9.821 -18.303 1.00 82.88 85 VAL A CA 1
ATOM 702 C C . VAL A 1 85 ? -0.117 -10.226 -16.894 1.00 82.88 85 VAL A C 1
ATOM 704 O O . VAL A 1 85 ? -1.159 -10.862 -16.740 1.00 82.88 85 VAL A O 1
ATOM 707 N N . ALA A 1 86 ? 0.602 -9.828 -15.840 1.00 85.31 86 ALA A N 1
ATOM 708 C CA . ALA A 1 86 ? 0.288 -10.145 -14.445 1.00 85.31 86 ALA A CA 1
ATOM 709 C C . ALA A 1 86 ? -0.915 -9.377 -13.848 1.00 85.31 86 ALA A C 1
ATOM 711 O O . ALA A 1 86 ? -1.349 -9.729 -12.746 1.00 85.31 86 ALA A O 1
ATOM 712 N N . LEU A 1 87 ? -1.503 -8.414 -14.574 1.00 88.69 87 LEU A N 1
ATOM 713 C CA . LEU A 1 87 ? -2.611 -7.565 -14.108 1.00 88.69 87 LEU A CA 1
ATOM 714 C C . LEU A 1 87 ? -3.789 -8.358 -13.513 1.00 88.69 87 LEU A C 1
ATOM 716 O O . LEU A 1 87 ? -4.325 -8.023 -12.457 1.00 88.69 87 LEU A O 1
ATOM 720 N N . ASN A 1 88 ? -4.184 -9.459 -14.157 1.00 90.31 88 ASN A N 1
ATOM 721 C CA . ASN A 1 88 ? -5.316 -10.264 -13.686 1.00 90.31 88 ASN A CA 1
ATOM 722 C C . ASN A 1 88 ? -5.050 -10.888 -12.307 1.00 90.31 88 ASN A C 1
ATOM 724 O O . ASN A 1 88 ? -5.968 -11.025 -11.496 1.00 90.31 88 ASN A O 1
ATOM 728 N N . SER A 1 89 ? -3.793 -11.237 -12.018 1.00 90.12 89 SER A N 1
ATOM 729 C CA . SER A 1 89 ? -3.408 -11.805 -10.723 1.00 90.12 89 SER A CA 1
ATOM 730 C C . SER A 1 89 ? -3.467 -10.753 -9.619 1.00 90.12 89 SER A C 1
ATOM 732 O O . SER A 1 89 ? -3.991 -11.027 -8.538 1.00 90.12 89 SER A O 1
ATOM 734 N N . SER A 1 90 ? -2.961 -9.544 -9.879 1.00 91.19 90 SER A N 1
ATOM 735 C CA . SER A 1 90 ? -2.968 -8.454 -8.899 1.00 91.19 90 SER A CA 1
ATOM 736 C C . SER A 1 90 ? -4.397 -7.991 -8.581 1.00 91.19 90 SER A C 1
ATOM 738 O O . SER A 1 90 ? -4.738 -7.844 -7.403 1.00 91.19 90 SER A O 1
ATOM 740 N N . ILE A 1 91 ? -5.279 -7.918 -9.585 1.00 94.31 91 ILE A N 1
ATOM 741 C CA . ILE A 1 91 ? -6.718 -7.664 -9.391 1.00 94.31 91 ILE A CA 1
ATOM 742 C C . ILE A 1 91 ? -7.375 -8.772 -8.561 1.00 94.31 91 ILE A C 1
ATOM 744 O O . ILE A 1 91 ? -8.099 -8.477 -7.608 1.00 94.31 91 ILE A O 1
ATOM 748 N N . PHE A 1 92 ? -7.114 -10.045 -8.872 1.00 94.88 92 PHE A N 1
ATOM 749 C CA . PHE A 1 92 ? -7.678 -11.166 -8.117 1.00 94.88 92 PHE A CA 1
ATOM 750 C C . PHE A 1 92 ? -7.317 -11.088 -6.628 1.00 94.88 92 PHE A C 1
ATOM 752 O O . PHE A 1 92 ? -8.185 -11.219 -5.761 1.00 94.88 92 PHE A O 1
ATOM 759 N N . TYR A 1 93 ? -6.054 -10.800 -6.307 1.00 94.25 93 TYR A N 1
ATOM 760 C CA . TYR A 1 93 ? -5.641 -10.623 -4.918 1.00 94.25 93 TYR A CA 1
ATOM 761 C C . TYR A 1 93 ? -6.298 -9.413 -4.247 1.00 94.25 93 TYR A C 1
ATOM 763 O O . TYR A 1 93 ? -6.670 -9.506 -3.076 1.00 94.25 93 TYR A O 1
ATOM 771 N N . GLN A 1 94 ? -6.489 -8.307 -4.969 1.00 96.56 94 GLN A N 1
ATOM 772 C CA . GLN A 1 94 ? -7.196 -7.137 -4.445 1.00 96.56 94 GLN A CA 1
ATOM 773 C C . GLN A 1 94 ? -8.655 -7.461 -4.108 1.00 96.56 94 GLN A C 1
ATOM 775 O O . GLN A 1 94 ? -9.149 -7.066 -3.050 1.00 96.56 94 GLN A O 1
ATOM 780 N N . VAL A 1 95 ? -9.329 -8.237 -4.959 1.00 97.12 95 VAL A N 1
ATOM 781 C CA . VAL A 1 95 ? -10.689 -8.720 -4.691 1.00 97.12 95 VAL A CA 1
ATOM 782 C C . VAL A 1 95 ? -10.718 -9.568 -3.420 1.00 97.12 95 VAL A C 1
ATOM 784 O O . VAL A 1 95 ? -11.575 -9.344 -2.568 1.00 97.12 95 VAL A O 1
ATOM 787 N N . LEU A 1 96 ? -9.761 -10.481 -3.228 1.00 95.81 96 LEU A N 1
ATOM 788 C CA . LEU A 1 96 ? -9.684 -11.282 -2.000 1.00 95.81 96 LEU A CA 1
ATOM 789 C C . LEU A 1 96 ? -9.497 -10.419 -0.745 1.00 95.81 96 LEU A C 1
ATOM 791 O O . LEU A 1 96 ? -10.145 -10.674 0.272 1.00 95.81 96 LEU A O 1
ATOM 795 N N . VAL A 1 97 ? -8.657 -9.382 -0.805 1.00 95.62 97 VAL A N 1
ATOM 796 C CA . VAL A 1 97 ? -8.488 -8.442 0.316 1.00 95.62 97 VAL A CA 1
ATOM 797 C C . VAL A 1 97 ? -9.801 -7.714 0.621 1.00 95.62 97 VAL A C 1
ATOM 799 O O . VAL A 1 97 ? -10.175 -7.593 1.789 1.00 95.62 97 VAL A O 1
ATOM 802 N N . PHE A 1 98 ? -10.553 -7.296 -0.402 1.00 96.12 98 PHE A N 1
ATOM 803 C CA . PHE A 1 98 ? -11.870 -6.688 -0.197 1.00 96.12 98 PHE A CA 1
ATOM 804 C C . PHE A 1 98 ? -12.899 -7.659 0.377 1.00 96.12 98 PHE A C 1
ATOM 806 O O . PHE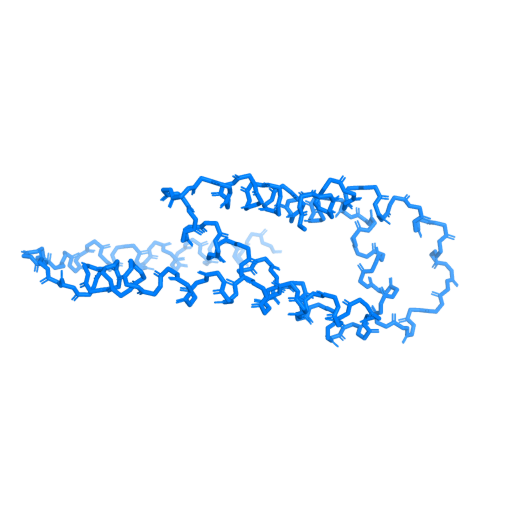 A 1 98 ? -13.654 -7.272 1.265 1.00 96.12 98 PHE A O 1
ATOM 813 N N . VAL A 1 99 ? -12.902 -8.924 -0.047 1.00 96.25 99 VAL A N 1
ATOM 814 C CA . VAL A 1 99 ? -13.767 -9.952 0.551 1.00 96.25 99 VAL A CA 1
ATOM 815 C C . VAL A 1 99 ? -13.489 -10.082 2.050 1.00 96.25 99 VAL A C 1
ATOM 817 O O . VAL A 1 99 ? -14.427 -10.112 2.844 1.00 96.25 99 VAL A O 1
ATOM 820 N N . ILE A 1 100 ? -12.218 -10.083 2.463 1.00 94.38 100 ILE A N 1
ATOM 821 C CA . ILE A 1 100 ? -11.849 -10.129 3.886 1.00 94.38 100 ILE A CA 1
ATOM 822 C C . ILE A 1 100 ? -12.361 -8.886 4.633 1.00 94.38 100 ILE A C 1
ATOM 824 O O . ILE A 1 100 ? -12.913 -9.018 5.726 1.00 94.38 100 ILE A O 1
ATOM 828 N N . LEU A 1 101 ? -12.237 -7.693 4.043 1.00 94.00 101 LEU A N 1
ATOM 829 C CA . LEU A 1 101 ? -12.781 -6.460 4.628 1.00 94.00 101 LEU A CA 1
ATOM 830 C C . LEU A 1 101 ? -14.308 -6.500 4.775 1.00 94.00 101 LEU A C 1
ATOM 832 O O . LEU A 1 101 ? -14.830 -6.032 5.784 1.00 94.00 101 LEU A O 1
ATOM 836 N N . ILE A 1 102 ? -15.017 -7.083 3.806 1.00 94.62 102 ILE A N 1
ATOM 837 C CA . ILE A 1 102 ? -16.477 -7.251 3.852 1.00 94.62 102 ILE A CA 1
ATOM 838 C C . ILE A 1 102 ? -16.880 -8.252 4.944 1.00 94.62 102 ILE A C 1
ATOM 840 O O . ILE A 1 102 ? -17.879 -8.037 5.631 1.00 94.62 102 ILE A O 1
ATOM 844 N N . ILE A 1 103 ? -16.110 -9.325 5.146 1.00 93.75 103 ILE A N 1
ATOM 845 C CA . ILE A 1 103 ? -16.355 -10.288 6.232 1.00 93.75 103 ILE A CA 1
ATOM 846 C C . ILE A 1 103 ? -16.233 -9.603 7.600 1.00 93.75 103 ILE A C 1
ATOM 848 O O . ILE A 1 103 ? -17.077 -9.805 8.468 1.00 93.75 103 ILE A O 1
ATOM 852 N N . ASP A 1 104 ? -15.221 -8.755 7.789 1.00 92.06 104 ASP A N 1
ATOM 853 C CA . ASP A 1 104 ? -15.007 -7.993 9.026 1.00 92.06 104 ASP A CA 1
ATOM 854 C C . ASP A 1 104 ? -15.744 -6.623 9.024 1.00 92.06 104 ASP A C 1
ATOM 856 O O . ASP A 1 104 ? -15.360 -5.710 9.764 1.00 92.06 104 ASP A O 1
ATOM 860 N N . LYS A 1 105 ? -16.828 -6.465 8.235 1.00 91.56 105 LYS A N 1
ATOM 861 C CA . LYS A 1 105 ? -17.536 -5.179 8.023 1.00 91.56 105 LYS A CA 1
ATOM 862 C C . LYS A 1 105 ? -17.938 -4.450 9.303 1.00 91.56 105 LYS A C 1
ATOM 864 O O . LYS A 1 105 ? -17.852 -3.230 9.355 1.00 91.56 105 LYS A O 1
ATOM 869 N N . GLU A 1 106 ? -18.365 -5.172 10.338 1.00 92.25 106 GLU A N 1
ATOM 870 C CA . GLU A 1 106 ? -18.831 -4.571 11.596 1.00 92.25 106 GLU A CA 1
ATOM 871 C C . GLU A 1 106 ? -17.700 -3.817 12.293 1.00 92.25 106 GLU A C 1
ATOM 873 O O . GLU A 1 106 ? -17.865 -2.672 12.706 1.00 92.25 106 GLU A O 1
ATOM 878 N N . ARG A 1 107 ? -16.511 -4.426 12.330 1.00 90.12 107 ARG A N 1
ATOM 879 C CA . ARG A 1 107 ? -15.304 -3.815 12.892 1.00 90.12 107 ARG A CA 1
ATOM 880 C C . ARG A 1 107 ? -14.810 -2.655 12.043 1.00 90.12 107 ARG A C 1
ATOM 882 O O . ARG A 1 107 ? -14.317 -1.672 12.587 1.00 90.12 107 ARG A O 1
ATOM 889 N N . VAL A 1 108 ? -14.930 -2.760 10.718 1.00 91.88 108 VAL A N 1
ATOM 890 C CA . VAL A 1 108 ? -14.602 -1.654 9.810 1.00 91.88 108 VAL A CA 1
ATOM 891 C C . VAL A 1 108 ? -15.504 -0.459 10.116 1.00 91.88 108 VAL A C 1
ATOM 893 O O . VAL A 1 108 ? -14.993 0.626 10.372 1.00 91.88 108 VAL A O 1
ATOM 896 N N . ILE A 1 109 ? -16.822 -0.661 10.180 1.00 91.94 109 ILE A N 1
ATOM 897 C CA . ILE A 1 109 ? -17.786 0.398 10.507 1.00 91.94 109 ILE A CA 1
ATOM 898 C C . ILE A 1 109 ? -17.511 0.978 11.898 1.00 91.94 109 ILE A C 1
ATOM 900 O O . ILE A 1 109 ? -17.525 2.194 12.048 1.00 91.94 109 ILE A O 1
ATOM 904 N N . GLU A 1 110 ? -17.201 0.149 12.897 1.00 92.44 110 GLU A N 1
ATOM 905 C CA . GLU A 1 110 ? -16.861 0.613 14.246 1.00 92.44 110 GLU A CA 1
ATOM 906 C C . GLU A 1 110 ? -15.617 1.517 14.251 1.00 92.44 110 GLU A C 1
ATOM 908 O O . GLU A 1 110 ? -15.632 2.589 14.857 1.00 92.44 110 GLU A O 1
ATOM 913 N N . ILE A 1 111 ? -14.545 1.114 13.559 1.00 89.69 111 ILE A N 1
ATOM 914 C CA . ILE A 1 111 ? -13.313 1.910 13.446 1.00 89.69 111 ILE A CA 1
ATOM 915 C C . ILE A 1 111 ? -13.591 3.222 12.720 1.00 89.69 111 ILE A C 1
ATOM 917 O O . ILE A 1 111 ? -13.162 4.273 13.191 1.00 89.69 111 ILE A O 1
ATOM 921 N N . PHE A 1 112 ? -14.316 3.175 11.602 1.00 89.44 112 PHE A N 1
ATOM 922 C CA . PHE A 1 112 ? -14.690 4.374 10.856 1.00 89.44 112 PHE A CA 1
ATOM 923 C C . PHE A 1 112 ? -15.558 5.300 11.714 1.00 89.44 112 PHE A C 1
ATOM 925 O O . PHE A 1 112 ? -15.250 6.480 11.832 1.00 89.44 112 PHE A O 1
ATOM 932 N N . SER A 1 113 ? -16.571 4.773 12.399 1.00 90.00 113 SER A N 1
ATOM 933 C CA . SER A 1 113 ? -17.413 5.550 13.311 1.00 90.00 113 SER A CA 1
ATOM 934 C C . SER A 1 113 ? -16.580 6.214 14.403 1.00 90.00 113 SER A C 1
ATOM 936 O O . SER A 1 113 ? -16.727 7.406 14.626 1.00 90.00 113 SER A O 1
ATOM 938 N N . LYS A 1 114 ? -15.652 5.490 15.038 1.00 89.56 114 LYS A N 1
ATOM 939 C CA . LYS A 1 114 ? -14.756 6.053 16.061 1.00 89.56 114 LYS A CA 1
ATOM 940 C C . LYS A 1 114 ? -13.783 7.092 15.505 1.00 89.56 114 LYS A C 1
ATOM 942 O O . LYS A 1 114 ? -13.443 8.035 16.210 1.00 89.56 114 LYS A O 1
ATOM 947 N N . LEU A 1 115 ? -13.323 6.923 14.266 1.00 85.94 115 LEU A N 1
ATOM 948 C CA . LEU A 1 115 ? -12.437 7.876 13.596 1.00 85.94 115 LEU A CA 1
ATOM 949 C C . LEU A 1 115 ? -13.164 9.189 13.271 1.00 85.94 115 LEU A C 1
ATOM 951 O O . LEU A 1 115 ? -12.572 10.260 13.387 1.00 85.94 115 LEU A O 1
ATOM 955 N N . PHE A 1 116 ? -14.440 9.100 12.883 1.00 84.69 116 PHE A N 1
ATOM 956 C CA . PHE A 1 116 ? -15.288 10.247 12.545 1.00 84.69 116 PHE A CA 1
ATOM 957 C C . PHE A 1 116 ? -16.101 10.793 13.730 1.00 84.69 116 PHE A C 1
ATOM 959 O O . PHE A 1 116 ? -16.630 11.902 13.638 1.00 84.69 116 PHE A O 1
ATOM 966 N N . GLU A 1 117 ? -16.159 10.087 14.863 1.00 81.06 117 GLU A N 1
ATOM 967 C CA . GLU A 1 117 ? -16.597 10.627 16.152 1.00 81.06 117 GLU A CA 1
ATOM 968 C C . GLU A 1 117 ? -15.572 11.664 16.628 1.00 81.06 117 GLU A C 1
ATOM 970 O O . GLU A 1 117 ? -14.682 11.412 17.443 1.00 81.06 117 GLU A O 1
ATOM 975 N N . LEU A 1 118 ? -15.703 12.874 16.093 1.00 64.88 118 LEU A N 1
ATOM 976 C CA . LEU A 1 118 ? -14.937 14.048 16.478 1.00 64.88 118 LEU A CA 1
ATOM 977 C C . LEU A 1 118 ? -15.233 14.413 17.942 1.00 64.88 118 LEU A C 1
ATOM 979 O O . LEU A 1 118 ? -15.994 15.330 18.240 1.00 64.88 118 LEU A O 1
ATOM 983 N N . LYS A 1 119 ? -14.558 13.756 18.889 1.00 61.81 119 LYS A N 1
ATOM 984 C CA . LYS A 1 119 ? -14.360 14.280 20.252 1.00 61.81 119 LYS A CA 1
ATOM 985 C C . LYS A 1 119 ? -13.191 15.264 20.292 1.00 61.81 119 LYS A C 1
ATOM 987 O O . LYS A 1 119 ? -12.378 15.252 21.213 1.00 61.81 119 LYS A O 1
ATOM 992 N N . THR A 1 120 ? -13.066 16.145 19.307 1.00 60.00 120 THR A N 1
ATOM 993 C CA . THR A 1 120 ? -12.017 17.165 19.319 1.00 60.00 120 THR A CA 1
ATOM 994 C C . THR A 1 120 ? -12.519 18.414 20.038 1.00 60.00 120 THR A C 1
ATOM 996 O O . THR A 1 120 ? -13.068 19.325 19.430 1.00 60.00 120 THR A O 1
ATOM 999 N N . LYS A 1 121 ? -12.276 18.481 21.354 1.00 58.44 121 LYS A N 1
ATOM 1000 C CA . LYS A 1 121 ? -12.246 19.751 22.115 1.00 58.44 121 LYS A CA 1
ATOM 1001 C C . LYS A 1 121 ? -10.958 20.559 21.870 1.00 58.44 121 LYS A C 1
ATOM 1003 O O . LYS A 1 121 ? -10.760 21.604 22.484 1.00 58.44 121 LYS A O 1
ATOM 1008 N N . LEU A 1 122 ? -10.062 20.078 21.009 1.00 64.81 122 LEU A N 1
ATOM 1009 C CA . LEU A 1 122 ? -8.819 20.761 20.669 1.00 64.81 122 LEU A CA 1
ATOM 1010 C C . LEU A 1 122 ? -9.110 21.863 19.652 1.00 64.81 122 LEU A C 1
ATOM 1012 O O . LEU A 1 122 ? -9.332 21.595 18.474 1.00 64.81 122 LEU A O 1
ATOM 1016 N N . LYS A 1 123 ? -9.115 23.114 20.126 1.00 71.31 123 LYS A N 1
ATOM 1017 C CA . LYS A 1 123 ? -9.095 24.279 19.242 1.00 71.31 123 LYS A CA 1
ATOM 1018 C C . LYS A 1 123 ? -7.802 24.222 18.415 1.00 71.31 123 LYS A C 1
ATOM 1020 O O . LYS A 1 123 ? -6.730 24.121 19.016 1.00 71.31 123 LYS A O 1
ATOM 1025 N N . PRO A 1 124 ? -7.873 24.274 17.075 1.00 73.69 124 PRO A N 1
ATOM 1026 C CA . PRO A 1 124 ? -6.676 24.290 16.248 1.00 73.69 124 PRO A CA 1
ATOM 1027 C C . PRO A 1 124 ? -5.836 25.519 16.599 1.00 73.69 124 PRO A C 1
ATOM 1029 O O . PRO A 1 124 ? -6.334 26.646 16.623 1.00 73.69 124 PRO A O 1
ATOM 1032 N N . ASN A 1 125 ? -4.556 25.299 16.893 1.00 84.06 125 ASN A N 1
ATOM 1033 C CA . ASN A 1 125 ? -3.624 26.385 17.153 1.00 84.06 125 ASN A CA 1
ATOM 1034 C C . ASN A 1 125 ? -3.126 26.930 15.807 1.00 84.06 125 ASN A C 1
ATOM 1036 O O . ASN A 1 125 ? -2.089 26.510 15.295 1.00 84.06 125 ASN A O 1
ATOM 1040 N N . TRP A 1 126 ? -3.911 27.826 15.206 1.00 87.56 126 TRP A N 1
ATOM 1041 C CA . TRP A 1 126 ? -3.678 28.379 13.866 1.00 87.56 126 TRP A CA 1
ATOM 1042 C C . TRP A 1 126 ? -2.277 28.966 13.674 1.00 87.56 126 TRP A C 1
ATOM 1044 O O . TRP A 1 126 ? -1.733 28.888 12.579 1.00 87.56 126 TRP A O 1
ATOM 1054 N N . ILE A 1 127 ? -1.662 29.474 14.745 1.00 88.50 127 ILE A N 1
ATOM 1055 C CA . ILE A 1 127 ? -0.286 29.980 14.728 1.00 88.50 127 ILE A CA 1
ATOM 1056 C C . ILE A 1 127 ? 0.699 28.866 14.353 1.00 88.50 127 ILE A C 1
ATOM 1058 O O . ILE A 1 127 ? 1.522 29.055 13.464 1.00 88.50 127 ILE A O 1
ATOM 1062 N N . LEU A 1 128 ? 0.586 27.687 14.974 1.00 87.31 128 LEU A N 1
ATOM 1063 C CA . LEU A 1 128 ? 1.436 26.537 14.647 1.00 87.31 128 LEU A CA 1
ATOM 1064 C C . LEU A 1 128 ? 1.197 26.057 13.214 1.00 87.31 128 LEU A C 1
ATOM 1066 O O . LEU A 1 128 ? 2.158 25.762 12.516 1.00 87.31 128 LEU A O 1
ATOM 1070 N N . ILE A 1 129 ? -0.058 26.039 12.754 1.00 89.88 129 ILE A N 1
ATOM 1071 C CA . ILE A 1 129 ? -0.396 25.646 11.377 1.00 89.88 129 ILE A CA 1
ATOM 1072 C C . ILE A 1 129 ? 0.262 26.598 10.369 1.00 89.88 129 ILE A C 1
ATOM 1074 O O . ILE A 1 129 ? 0.881 26.145 9.409 1.00 89.88 129 ILE A O 1
ATOM 1078 N N . ILE A 1 130 ? 0.180 27.910 10.607 1.00 92.69 130 ILE A N 1
ATOM 1079 C CA . ILE A 1 130 ? 0.791 28.931 9.746 1.00 92.69 130 ILE A CA 1
ATOM 1080 C C . ILE A 1 130 ? 2.320 28.818 9.770 1.00 92.69 130 ILE A C 1
ATOM 1082 O O . ILE A 1 130 ? 2.945 28.853 8.712 1.00 92.69 130 ILE A O 1
ATOM 1086 N N . ILE A 1 131 ? 2.929 28.617 10.944 1.00 94.62 131 ILE A N 1
ATOM 1087 C CA . ILE A 1 131 ? 4.380 28.407 11.070 1.00 94.62 131 ILE A CA 1
ATOM 1088 C C . ILE A 1 131 ? 4.818 27.157 10.296 1.00 94.62 131 ILE A C 1
ATOM 1090 O O . ILE A 1 131 ? 5.765 27.232 9.516 1.00 94.62 131 ILE A O 1
ATOM 1094 N N . SER A 1 132 ? 4.123 26.026 10.458 1.00 90.62 132 SER A N 1
ATOM 1095 C CA . SER A 1 132 ? 4.413 24.795 9.713 1.00 90.62 132 SER A CA 1
ATOM 1096 C C . SER A 1 132 ? 4.273 24.992 8.204 1.00 90.62 132 SER A C 1
ATOM 1098 O O . SER A 1 132 ? 5.093 24.481 7.444 1.00 90.62 132 SER A O 1
ATOM 1100 N N . PHE A 1 133 ? 3.280 25.766 7.764 1.00 93.44 133 PHE A N 1
ATOM 1101 C CA . PHE A 1 133 ? 3.068 26.068 6.351 1.00 93.44 133 PHE A CA 1
ATOM 1102 C C . PHE A 1 133 ? 4.190 26.941 5.766 1.00 93.44 133 PHE A C 1
ATOM 1104 O O . PHE A 1 133 ? 4.724 26.628 4.703 1.00 93.44 133 PHE A O 1
ATOM 1111 N N . ILE A 1 134 ? 4.607 27.992 6.482 1.00 93.31 134 ILE A N 1
ATOM 1112 C CA . ILE A 1 134 ? 5.723 28.862 6.074 1.00 93.31 134 ILE A CA 1
ATOM 1113 C C . ILE A 1 134 ? 7.039 28.078 6.048 1.00 93.31 134 ILE A C 1
ATOM 1115 O O . ILE A 1 134 ? 7.798 28.204 5.089 1.00 93.31 134 ILE A O 1
ATOM 1119 N N . LEU A 1 135 ? 7.296 27.240 7.058 1.00 94.12 135 LEU A N 1
ATOM 1120 C CA . LEU A 1 135 ? 8.471 26.366 7.091 1.00 94.12 135 LEU A CA 1
ATOM 1121 C C . LEU A 1 135 ? 8.488 25.405 5.901 1.00 94.12 135 LEU A C 1
ATOM 1123 O O . LEU A 1 135 ? 9.522 25.284 5.252 1.00 94.12 135 LEU A O 1
ATOM 1127 N N . ALA A 1 136 ? 7.358 24.774 5.573 1.00 91.75 136 ALA A N 1
ATOM 1128 C CA . ALA A 1 136 ? 7.261 23.874 4.425 1.00 91.75 136 ALA A CA 1
ATOM 1129 C C . ALA A 1 136 ? 7.567 24.592 3.098 1.00 91.75 136 ALA A C 1
ATOM 1131 O O . ALA A 1 136 ? 8.306 24.067 2.265 1.00 91.75 136 ALA A O 1
ATOM 1132 N N . ILE A 1 137 ? 7.051 25.813 2.916 1.00 91.81 137 ILE A N 1
ATOM 1133 C CA . ILE A 1 137 ? 7.337 26.636 1.733 1.00 91.81 137 ILE A CA 1
ATOM 1134 C C . ILE A 1 137 ? 8.816 27.035 1.695 1.00 91.81 137 ILE A C 1
ATOM 1136 O O . ILE A 1 137 ? 9.467 26.857 0.668 1.00 91.81 137 ILE A O 1
ATOM 1140 N N . GLY A 1 138 ? 9.362 27.539 2.804 1.00 91.25 138 GLY A N 1
ATOM 1141 C CA . GLY A 1 138 ? 10.763 27.952 2.895 1.00 91.25 138 GLY A CA 1
ATOM 1142 C C . GLY A 1 138 ? 11.730 26.805 2.606 1.00 91.25 138 GLY A C 1
ATOM 1143 O O . GLY A 1 138 ? 12.666 26.975 1.826 1.00 91.25 138 GLY A O 1
ATOM 1144 N N . PHE A 1 139 ? 11.459 25.619 3.154 1.00 91.94 139 PHE A N 1
ATOM 1145 C CA . PHE A 1 139 ? 12.253 24.417 2.900 1.00 91.94 139 PHE A CA 1
ATOM 1146 C C . PHE A 1 139 ? 12.244 24.042 1.413 1.00 91.94 139 PHE A C 1
ATOM 1148 O O . PHE A 1 139 ? 13.299 23.817 0.826 1.00 91.94 139 PHE A O 1
ATOM 1155 N N . LYS A 1 140 ? 11.068 24.088 0.774 1.00 88.75 140 LYS A N 1
ATOM 1156 C CA . LYS A 1 140 ? 10.922 23.826 -0.663 1.00 88.75 140 LYS A CA 1
ATOM 1157 C C . LYS A 1 140 ? 11.664 24.850 -1.530 1.00 88.75 140 LYS A C 1
ATOM 1159 O O . LYS A 1 140 ? 12.277 24.487 -2.532 1.00 88.75 140 LYS A O 1
ATOM 1164 N N . PHE A 1 141 ? 11.651 26.128 -1.150 1.00 88.19 141 PHE A N 1
ATOM 1165 C CA . PHE A 1 141 ? 12.412 27.171 -1.849 1.00 88.19 141 PHE A CA 1
ATOM 1166 C C . PHE A 1 141 ? 13.928 26.969 -1.749 1.00 88.19 141 PHE A C 1
ATOM 1168 O O . PHE A 1 141 ? 14.634 27.255 -2.715 1.00 88.19 141 PHE A O 1
ATOM 1175 N N . ILE A 1 142 ? 14.429 26.489 -0.606 1.00 88.81 142 ILE A N 1
ATOM 1176 C CA . ILE A 1 142 ? 15.852 26.172 -0.421 1.00 88.81 142 ILE A CA 1
ATOM 1177 C C . ILE A 1 142 ? 16.237 24.964 -1.278 1.00 88.81 142 ILE A C 1
ATOM 1179 O O . ILE A 1 142 ? 17.203 25.052 -2.027 1.00 88.81 142 ILE A O 1
ATOM 1183 N N . GLU A 1 143 ? 15.454 23.883 -1.235 1.00 85.75 143 GLU A N 1
ATOM 1184 C CA . GLU A 1 143 ? 15.668 22.687 -2.065 1.00 85.75 143 GLU A CA 1
ATOM 1185 C C . GLU A 1 143 ? 15.748 23.038 -3.559 1.00 85.75 143 GLU A C 1
ATOM 1187 O O . GLU A 1 143 ? 16.667 22.612 -4.251 1.00 85.75 143 GLU A O 1
ATOM 1192 N N . THR A 1 144 ? 14.846 23.901 -4.038 1.00 78.50 144 THR A N 1
ATOM 1193 C CA . THR A 1 144 ? 14.784 24.303 -5.456 1.00 78.50 144 THR A CA 1
ATOM 1194 C C . THR A 1 144 ? 15.974 25.172 -5.896 1.00 78.50 144 THR A C 1
ATOM 1196 O O . THR A 1 144 ? 16.236 25.273 -7.087 1.00 78.50 144 THR A O 1
ATOM 1199 N N . LYS A 1 145 ? 16.685 25.829 -4.969 1.00 70.81 145 LYS A N 1
ATOM 1200 C CA . LYS A 1 145 ? 17.865 26.665 -5.274 1.00 70.81 145 LYS A CA 1
ATOM 1201 C C . LYS A 1 145 ? 19.200 25.923 -5.163 1.00 70.81 145 LYS A C 1
ATOM 1203 O O . LYS A 1 145 ? 20.221 26.484 -5.549 1.00 70.81 145 LYS A O 1
ATOM 1208 N N . VAL A 1 146 ? 19.206 24.740 -4.552 1.00 62.53 146 VAL A N 1
ATOM 1209 C CA . VAL A 1 146 ? 20.415 23.933 -4.304 1.00 62.53 146 VAL A CA 1
ATOM 1210 C C . VAL A 1 146 ? 20.645 22.893 -5.418 1.00 62.53 146 VAL A C 1
ATOM 1212 O O . VAL A 1 146 ? 21.713 22.287 -5.471 1.00 62.53 146 VAL A O 1
ATOM 1215 N N . LEU A 1 147 ? 19.684 22.740 -6.334 1.00 48.59 147 LEU A N 1
ATOM 1216 C CA . LEU A 1 147 ? 19.799 22.025 -7.611 1.00 48.59 147 LEU A CA 1
ATOM 1217 C C . LEU A 1 147 ? 20.039 23.013 -8.758 1.00 48.59 147 LEU A C 1
ATOM 1219 O O . LEU A 1 147 ? 20.803 22.646 -9.677 1.00 48.59 147 LEU A O 1
#

pLDDT: mean 85.02, std 11.99, range [48.59, 97.12]

Organism: NCBI:txid343874

Secondary structure (DSSP, 8-state):
-HHHHHHHHHHTTT-GGGTTS-TTSHHHHHHHHHHH-THHHHHHHHHHHHHHHHHHSTTTHHHHHHHHHHHHHHHHHHHHHTT-TTHHHHHHHHHHHHHHHHHTHHHHHHHHHHHHS--------HHHHHHHHHHHHHHHHHHHHH-

Foldseek 3Di:
DQVQLVCQLVVLQPLVVPPPDDPPALQNVVSVVCNVPVVVSNVLSVLLNVLVVLCVDPVSNVVSLVSLLVSLVVVLVSCVVRVNPCNVVSVVVNVVSVVSCVVVVVVVVVVVCVVPPPPPPDDDPVVVVVVVVVVVVVVVVVVVVVD

Radius of gyration: 20.8 Å; chains: 1; bounding box: 41×46×50 Å

Sequence (147 aa):
MFVYGIVKPTQFTNMDNSINNHLSEGHRLMWNFYSFTKGYPIIIGIFEVIGAITLLFRRTRIFACLLLTTILINIILQDYFYEIVALNSSIFYQVLVFVILIIDKERVIEIFSKLFELKTKLKPNWILIIISFILAIGFKFIETKVL